Protein AF-A0A2M8G3W3-F1 (afdb_monomer_lite)

pLDDT: mean 79.7, std 11.63, range [44.34, 91.12]

Structure (mmCIF, N/CA/C/O backbone):
data_AF-A0A2M8G3W3-F1
#
_entry.id   AF-A0A2M8G3W3-F1
#
loop_
_atom_site.group_PDB
_atom_site.id
_atom_site.type_symbol
_atom_site.label_atom_id
_atom_site.label_alt_id
_atom_site.label_comp_id
_atom_site.label_asym_id
_atom_site.label_entity_id
_atom_site.label_seq_id
_atom_site.pdbx_PDB_ins_code
_atom_site.Cartn_x
_atom_site.Cartn_y
_atom_site.Cartn_z
_atom_site.occupancy
_atom_site.B_iso_or_equiv
_atom_site.auth_seq_id
_atom_site.auth_comp_id
_atom_site.auth_asym_id
_atom_site.auth_atom_id
_atom_site.pdbx_PDB_model_num
ATOM 1 N N . GLN A 1 1 ? 14.896 -8.008 -3.239 1.00 53.75 1 GLN A N 1
ATOM 2 C CA . GLN A 1 1 ? 14.441 -7.800 -1.847 1.00 53.75 1 GLN A CA 1
ATOM 3 C C . GLN A 1 1 ? 13.294 -6.799 -1.881 1.00 53.75 1 GLN A C 1
ATOM 5 O O . GLN A 1 1 ? 13.532 -5.660 -1.540 1.00 53.75 1 GLN A O 1
ATOM 10 N N . GLU A 1 2 ? 12.113 -7.124 -2.422 1.00 73.19 2 GLU A N 1
ATOM 11 C CA . GLU A 1 2 ? 11.238 -6.017 -2.873 1.00 73.19 2 GLU A CA 1
ATOM 12 C C . GLU A 1 2 ? 9.775 -6.174 -2.440 1.00 73.19 2 GLU A C 1
ATOM 14 O O . GLU A 1 2 ? 9.342 -5.462 -1.539 1.00 73.19 2 GLU A O 1
ATOM 19 N N . GLY A 1 3 ? 9.022 -7.141 -2.972 1.00 76.19 3 GLY A N 1
ATOM 20 C CA . GLY A 1 3 ? 7.580 -7.225 -2.685 1.00 76.19 3 GLY A CA 1
ATOM 21 C C . GLY A 1 3 ? 7.236 -7.705 -1.271 1.00 76.19 3 GLY A C 1
ATOM 22 O O . GLY A 1 3 ? 6.450 -7.073 -0.569 1.00 76.19 3 GLY A O 1
ATOM 23 N N . ASP A 1 4 ? 7.870 -8.788 -0.809 1.00 83.00 4 ASP A N 1
ATOM 24 C CA . ASP A 1 4 ? 7.575 -9.371 0.511 1.00 83.00 4 ASP A CA 1
ATOM 25 C C . ASP A 1 4 ? 7.965 -8.431 1.666 1.00 83.00 4 ASP A C 1
ATOM 27 O O . ASP A 1 4 ? 7.279 -8.362 2.686 1.00 83.00 4 ASP A O 1
ATOM 31 N N . PHE A 1 5 ? 9.047 -7.660 1.501 1.00 85.88 5 PHE A N 1
ATOM 32 C CA . PHE A 1 5 ? 9.438 -6.636 2.472 1.00 85.88 5 PHE A CA 1
ATOM 33 C C . PHE A 1 5 ? 8.398 -5.514 2.535 1.00 85.88 5 PHE A C 1
ATOM 35 O O . PHE A 1 5 ? 7.934 -5.196 3.631 1.00 85.88 5 PHE A O 1
ATOM 42 N N . ALA A 1 6 ? 7.976 -4.979 1.383 1.00 86.38 6 ALA A N 1
ATOM 43 C CA . ALA A 1 6 ? 6.940 -3.953 1.318 1.00 86.38 6 ALA A CA 1
ATOM 44 C C . ALA A 1 6 ? 5.634 -4.428 1.973 1.00 86.38 6 ALA A C 1
ATOM 46 O O . ALA A 1 6 ? 5.088 -3.736 2.836 1.00 86.38 6 ALA A O 1
ATOM 47 N N . LEU A 1 7 ? 5.187 -5.651 1.663 1.00 86.50 7 LEU A N 1
ATOM 48 C CA . LEU A 1 7 ? 4.017 -6.252 2.305 1.00 86.50 7 LEU A CA 1
ATOM 49 C C . LEU A 1 7 ? 4.169 -6.381 3.818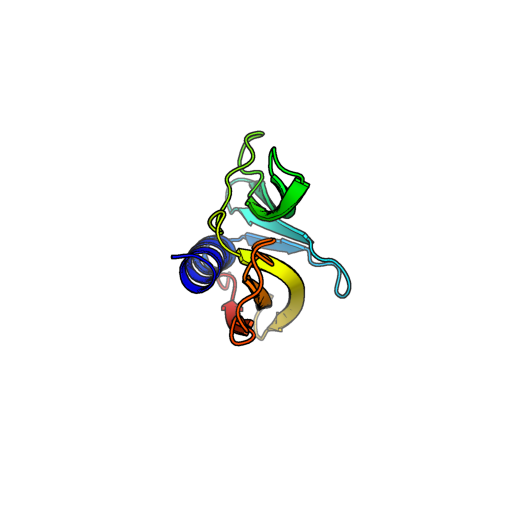 1.00 86.50 7 LEU A C 1
ATOM 51 O O . LEU A 1 7 ? 3.244 -6.043 4.555 1.00 86.50 7 LEU A O 1
ATOM 55 N N . ARG A 1 8 ? 5.316 -6.863 4.307 1.00 87.69 8 ARG A N 1
ATOM 56 C CA . ARG A 1 8 ? 5.551 -7.013 5.751 1.00 87.69 8 ARG A CA 1
ATOM 57 C C . ARG A 1 8 ? 5.548 -5.672 6.472 1.00 87.69 8 ARG A C 1
ATOM 59 O O . ARG A 1 8 ? 5.004 -5.602 7.574 1.00 87.69 8 ARG A O 1
ATOM 66 N N . GLN A 1 9 ? 6.130 -4.631 5.878 1.00 88.50 9 GLN A N 1
ATOM 67 C CA . GLN A 1 9 ? 6.126 -3.291 6.468 1.00 88.50 9 GLN A CA 1
ATOM 68 C C . GLN A 1 9 ? 4.714 -2.708 6.506 1.00 88.50 9 GLN A C 1
ATOM 70 O O . GLN A 1 9 ? 4.249 -2.335 7.584 1.00 88.50 9 GLN A O 1
ATOM 75 N N . MET A 1 10 ? 3.993 -2.729 5.382 1.00 89.06 10 MET A N 1
ATOM 76 C CA . MET A 1 10 ? 2.603 -2.264 5.329 1.00 89.06 10 MET A CA 1
ATOM 77 C C . MET A 1 10 ? 1.721 -3.029 6.323 1.00 89.06 10 MET A C 1
ATOM 79 O O . MET A 1 10 ? 1.024 -2.424 7.138 1.00 89.06 10 MET A O 1
ATOM 83 N N . ALA A 1 11 ? 1.815 -4.362 6.347 1.00 89.00 11 ALA A N 1
ATOM 84 C CA . ALA A 1 11 ? 1.055 -5.189 7.278 1.00 89.00 11 ALA A CA 1
ATOM 85 C C . ALA A 1 11 ? 1.401 -4.894 8.745 1.00 89.00 11 ALA A C 1
ATOM 87 O O . ALA A 1 11 ? 0.518 -4.879 9.603 1.00 89.00 11 ALA A O 1
ATOM 88 N N . ARG A 1 12 ? 2.674 -4.636 9.066 1.00 89.00 12 ARG A N 1
ATOM 89 C CA . ARG A 1 12 ? 3.083 -4.254 10.423 1.00 89.00 12 ARG A CA 1
ATOM 90 C C . ARG A 1 12 ? 2.426 -2.945 10.854 1.00 89.00 12 ARG A C 1
ATOM 92 O O . ARG A 1 12 ? 1.943 -2.873 11.983 1.00 89.00 12 ARG A O 1
ATOM 99 N N . VAL A 1 13 ? 2.408 -1.946 9.973 1.00 88.75 13 VAL A N 1
ATOM 100 C CA . VAL A 1 13 ? 1.819 -0.631 10.250 1.00 88.75 13 VAL A CA 1
ATOM 101 C C . VAL A 1 13 ? 0.300 -0.737 10.399 1.00 88.75 13 VAL A C 1
ATOM 103 O O . VAL A 1 13 ? -0.233 -0.313 11.421 1.00 88.75 13 VAL A O 1
ATOM 106 N N . ILE A 1 14 ? -0.386 -1.417 9.474 1.00 89.19 14 ILE A N 1
ATOM 107 C CA . ILE A 1 14 ? -1.843 -1.629 9.534 1.00 89.19 14 ILE A CA 1
ATOM 108 C C . ILE A 1 14 ? -2.260 -2.389 10.800 1.00 89.19 14 ILE A C 1
ATOM 110 O O . ILE A 1 14 ? -3.239 -2.030 11.451 1.00 89.19 14 ILE A O 1
ATOM 114 N N . ARG A 1 15 ? -1.503 -3.411 11.215 1.00 88.12 15 ARG A N 1
ATOM 115 C CA . ARG A 1 15 ? -1.808 -4.163 12.444 1.00 88.12 15 ARG A CA 1
ATOM 116 C C . ARG A 1 15 ? -1.777 -3.280 13.696 1.00 88.12 15 ARG A C 1
ATOM 118 O O . ARG A 1 15 ? -2.461 -3.580 14.671 1.00 88.12 15 ARG A O 1
ATOM 125 N N . GLY A 1 16 ? -0.956 -2.233 13.694 1.00 86.69 16 GLY A N 1
ATOM 126 C CA . GLY A 1 16 ? -0.865 -1.254 14.776 1.00 86.69 16 GLY A CA 1
ATOM 127 C C . GLY A 1 16 ? -1.812 -0.063 14.628 1.00 86.69 16 GLY A C 1
ATOM 128 O O . GLY A 1 16 ? -1.809 0.797 15.504 1.00 86.69 16 GLY A O 1
ATOM 129 N N . ALA A 1 17 ? -2.584 0.014 13.545 1.00 87.62 17 ALA A N 1
ATOM 130 C CA . ALA A 1 17 ? -3.428 1.157 13.243 1.00 87.62 17 ALA A CA 1
ATOM 131 C C . ALA A 1 17 ? -4.698 1.179 14.094 1.00 87.62 17 ALA A C 1
ATOM 133 O O . ALA A 1 17 ? -5.238 0.134 14.471 1.00 87.62 17 ALA A O 1
ATOM 134 N N . LYS A 1 18 ? -5.177 2.394 14.356 1.00 86.62 18 LYS A N 1
ATOM 135 C CA . LYS A 1 18 ? -6.509 2.636 14.906 1.00 86.62 18 LYS A CA 1
ATOM 136 C C . LYS A 1 18 ? -7.560 2.515 13.808 1.00 86.62 18 LYS A C 1
ATOM 138 O O . LYS A 1 18 ? -8.590 1.887 14.019 1.00 86.62 18 LYS A O 1
ATOM 143 N N . GLU A 1 19 ? -7.272 3.109 12.658 1.00 87.69 19 GLU A N 1
ATOM 144 C CA . GLU A 1 19 ? -8.173 3.165 11.516 1.00 87.69 19 GLU A CA 1
ATOM 145 C C . GLU A 1 19 ? -7.370 3.097 10.221 1.00 87.69 19 GLU A C 1
ATOM 147 O O . GLU A 1 19 ? -6.207 3.504 10.157 1.00 87.69 19 GLU A O 1
ATOM 152 N N . VAL A 1 20 ? -8.003 2.551 9.192 1.00 89.38 20 VAL A N 1
ATOM 153 C CA . VAL A 1 20 ? -7.481 2.506 7.839 1.00 89.38 20 VAL A CA 1
ATOM 154 C C . VAL A 1 20 ? -8.551 3.015 6.887 1.00 89.38 20 VAL A C 1
ATOM 156 O O . VAL A 1 20 ? -9.676 2.512 6.875 1.00 89.38 20 VAL A O 1
ATOM 159 N N . SER A 1 21 ? -8.183 4.005 6.082 1.00 88.81 21 SER A N 1
ATOM 160 C CA . SER A 1 21 ? -9.013 4.542 5.013 1.00 88.81 21 SER A CA 1
ATOM 161 C C . SER A 1 21 ? -8.478 4.055 3.677 1.00 88.81 21 SER A C 1
ATOM 163 O O . SER A 1 21 ? -7.301 4.236 3.355 1.00 88.81 21 SER A O 1
ATOM 165 N N . CYS A 1 22 ? -9.348 3.400 2.919 1.00 81.88 22 CYS A N 1
ATOM 166 C CA . CYS A 1 22 ? -8.999 2.772 1.657 1.00 81.88 22 CYS A CA 1
ATOM 167 C C . CYS A 1 22 ? -10.027 3.188 0.626 1.00 81.88 22 CYS A C 1
ATOM 169 O O . CYS A 1 22 ? -11.226 2.974 0.822 1.00 81.88 22 CYS A O 1
ATOM 171 N N . ASP A 1 23 ? -9.551 3.726 -0.485 1.00 79.25 23 ASP A N 1
ATOM 172 C CA . ASP A 1 23 ? -10.373 3.852 -1.671 1.00 79.25 23 ASP A CA 1
ATOM 173 C C . ASP A 1 23 ? -10.218 2.557 -2.477 1.00 79.25 23 ASP A C 1
ATOM 175 O O . ASP A 1 23 ? -9.115 2.144 -2.827 1.00 79.25 23 ASP A O 1
ATOM 179 N N . SER A 1 24 ? -11.333 1.862 -2.702 1.00 63.91 24 SER A N 1
ATOM 180 C CA . SER A 1 24 ? -11.364 0.470 -3.186 1.00 63.91 24 SER A CA 1
ATOM 181 C C . SER A 1 24 ? -10.788 0.292 -4.598 1.00 63.91 24 SER A C 1
ATOM 183 O O . SER A 1 24 ? -10.537 -0.838 -5.018 1.00 63.91 24 SER A O 1
ATOM 185 N N . ASN A 1 25 ? -10.588 1.397 -5.319 1.00 66.12 25 ASN A N 1
ATOM 186 C CA . ASN A 1 25 ? -9.999 1.447 -6.656 1.00 66.12 25 ASN A CA 1
ATOM 187 C C . ASN A 1 25 ? -8.737 2.319 -6.714 1.00 66.12 25 ASN A C 1
ATOM 189 O O . ASN A 1 25 ? -8.360 2.763 -7.795 1.00 66.12 25 ASN A O 1
ATOM 193 N N . SER A 1 26 ? -8.117 2.595 -5.568 1.00 73.25 26 SER A N 1
ATOM 194 C CA . SER A 1 26 ? -6.925 3.429 -5.493 1.00 73.25 26 SER A CA 1
ATOM 195 C C . SER A 1 26 ? -5.685 2.605 -5.177 1.00 73.25 26 SER A C 1
ATOM 197 O O . SER A 1 26 ? -5.717 1.656 -4.387 1.00 73.25 26 SER A O 1
ATOM 199 N N . ASP A 1 27 ? -4.568 3.045 -5.745 1.00 81.81 27 ASP A N 1
ATOM 200 C CA . ASP A 1 27 ? -3.225 2.541 -5.461 1.00 81.81 27 ASP A CA 1
ATOM 201 C C . ASP A 1 27 ? -2.665 3.158 -4.164 1.00 81.81 27 ASP A C 1
ATOM 203 O O . ASP A 1 27 ? -1.461 3.120 -3.908 1.00 81.81 27 ASP A O 1
ATOM 207 N N . LEU A 1 28 ? -3.536 3.772 -3.355 1.00 88.12 28 LEU A N 1
ATOM 208 C CA . LEU A 1 28 ? -3.218 4.482 -2.128 1.00 88.12 28 LEU A CA 1
ATOM 209 C C . LEU A 1 28 ? -4.083 3.998 -0.964 1.00 88.12 28 LEU A C 1
ATOM 211 O O . LEU A 1 28 ? -5.282 3.746 -1.098 1.00 88.12 28 LEU A O 1
ATOM 215 N N . ILE A 1 29 ? -3.465 3.943 0.211 1.00 90.44 29 ILE A N 1
ATOM 216 C CA . ILE A 1 29 ? -4.132 3.697 1.485 1.00 90.44 29 ILE A CA 1
ATOM 217 C C . ILE A 1 29 ? -3.604 4.667 2.538 1.00 90.44 29 ILE A C 1
ATOM 219 O O . ILE A 1 29 ? -2.397 4.907 2.626 1.00 90.44 29 ILE A O 1
ATOM 223 N N . THR A 1 30 ? -4.505 5.186 3.367 1.00 91.12 30 THR A N 1
ATOM 224 C CA . THR A 1 30 ? -4.148 6.023 4.514 1.00 91.12 30 THR A CA 1
ATOM 225 C C . THR A 1 30 ? -4.334 5.220 5.788 1.00 91.12 30 THR A C 1
ATOM 227 O O . THR A 1 30 ? -5.412 4.694 6.065 1.00 91.12 30 THR A O 1
ATOM 230 N N . VAL A 1 31 ? -3.272 5.122 6.579 1.00 90.19 31 VAL A N 1
ATOM 231 C CA . VAL A 1 31 ? -3.259 4.397 7.844 1.00 90.19 31 VAL A CA 1
ATOM 232 C C . VAL A 1 31 ? -3.125 5.388 8.989 1.00 90.19 31 VAL A C 1
ATOM 234 O O . VAL A 1 31 ? -2.100 6.054 9.123 1.00 90.19 31 VAL A O 1
ATOM 237 N N . THR A 1 32 ? -4.133 5.447 9.854 1.00 90.31 32 THR A N 1
ATOM 238 C CA . THR A 1 32 ? -4.132 6.312 11.034 1.00 90.31 32 THR A CA 1
ATOM 239 C C . THR A 1 32 ? -3.677 5.511 12.250 1.00 90.31 32 THR A C 1
ATOM 241 O O . THR A 1 32 ? -4.337 4.573 12.714 1.00 90.31 32 THR A O 1
ATOM 244 N N . GLY A 1 33 ? -2.513 5.872 12.783 1.00 86.31 33 GLY A N 1
ATOM 245 C CA . GLY A 1 33 ? -1.943 5.281 13.987 1.00 86.31 33 GLY A CA 1
ATOM 246 C C . GLY A 1 33 ? -2.714 5.652 15.256 1.00 86.31 33 GLY A C 1
ATOM 247 O O . GLY A 1 33 ? -3.535 6.567 15.293 1.00 86.31 33 GLY A O 1
ATOM 248 N N . THR A 1 34 ? -2.428 4.950 16.352 1.00 83.81 34 THR A N 1
ATOM 249 C CA . THR A 1 34 ? -3.127 5.150 17.635 1.00 83.81 34 THR A CA 1
ATOM 250 C C . THR A 1 34 ? -2.881 6.513 18.278 1.00 83.81 34 THR A C 1
ATOM 252 O O . THR A 1 34 ? -3.699 6.954 19.080 1.00 83.81 34 THR A O 1
ATOM 255 N N . SER A 1 35 ? -1.772 7.176 17.942 1.00 83.62 35 SER A N 1
ATOM 256 C CA . SER A 1 35 ? -1.448 8.539 18.388 1.00 83.62 35 SER A CA 1
ATOM 257 C C . SER A 1 35 ? -1.928 9.626 17.416 1.00 83.62 35 SER A C 1
ATOM 259 O O . SER A 1 35 ? -1.618 10.793 17.628 1.00 83.62 35 SER A O 1
ATOM 261 N N . GLY A 1 36 ? -2.698 9.267 16.380 1.00 82.25 36 GLY A N 1
ATOM 262 C CA . GLY A 1 36 ? -3.262 10.209 15.405 1.00 82.25 36 GLY A CA 1
ATOM 263 C C . GLY A 1 36 ? -2.330 10.583 14.250 1.00 82.25 36 GLY A C 1
ATOM 264 O O . GLY A 1 36 ? -2.699 11.407 13.427 1.00 82.25 36 GLY A O 1
ATOM 265 N N . GLN A 1 37 ? -1.143 9.982 14.170 1.00 86.50 37 GLN A N 1
ATOM 266 C CA . GLN A 1 37 ? -0.262 10.104 13.012 1.00 86.50 37 GLN A CA 1
ATOM 267 C C . GLN A 1 37 ? -0.859 9.385 11.803 1.00 86.50 37 GLN A C 1
ATOM 269 O O . GLN A 1 37 ? -1.393 8.283 11.941 1.00 86.50 37 GLN A O 1
ATOM 274 N N . GLU A 1 38 ? -0.713 9.975 10.625 1.00 88.62 38 GLU A N 1
ATOM 275 C CA . GLU A 1 38 ? -1.139 9.376 9.364 1.00 88.62 38 GLU A CA 1
ATOM 276 C C . GLU A 1 38 ? 0.080 8.888 8.588 1.00 88.62 38 GLU A C 1
ATOM 278 O O . GLU A 1 38 ? 1.112 9.556 8.525 1.00 88.62 38 GLU A O 1
ATOM 283 N N . ILE A 1 39 ? -0.028 7.684 8.038 1.00 89.75 39 ILE A N 1
ATOM 284 C CA . ILE A 1 39 ? 0.967 7.093 7.151 1.00 89.75 39 ILE A CA 1
ATOM 285 C C . ILE A 1 39 ? 0.242 6.735 5.867 1.00 89.75 39 ILE A C 1
ATOM 287 O O . ILE A 1 39 ? -0.675 5.912 5.877 1.00 89.75 39 ILE A O 1
ATOM 291 N N . VAL A 1 40 ? 0.664 7.343 4.767 1.00 90.50 40 VAL A N 1
ATOM 292 C CA . VAL A 1 40 ? 0.121 7.054 3.444 1.00 90.50 40 VAL A CA 1
ATOM 293 C C . VAL A 1 40 ? 1.049 6.072 2.750 1.00 90.50 40 VAL A C 1
ATOM 295 O O . VAL A 1 40 ? 2.247 6.331 2.655 1.00 90.50 40 VAL A O 1
ATOM 298 N N . PHE A 1 41 ? 0.509 4.953 2.271 1.00 91.00 41 PHE A N 1
ATOM 299 C CA . PHE A 1 41 ? 1.218 4.086 1.334 1.00 91.00 41 PHE A CA 1
ATOM 300 C C . PHE A 1 41 ? 0.656 4.304 -0.060 1.00 91.00 41 PHE A C 1
ATOM 302 O O . PHE A 1 41 ? -0.561 4.297 -0.235 1.00 91.00 41 PHE A O 1
ATOM 309 N N . SER A 1 42 ? 1.534 4.484 -1.039 1.00 90.38 42 SER A N 1
ATOM 310 C CA . SER A 1 42 ? 1.152 4.726 -2.427 1.00 90.38 42 SER A CA 1
ATOM 311 C C . SER A 1 42 ? 2.226 4.248 -3.397 1.00 90.38 42 SER A C 1
ATOM 313 O O . SER A 1 42 ? 3.332 3.866 -2.998 1.00 90.38 42 SER A O 1
ATOM 315 N N . VAL A 1 43 ? 1.894 4.262 -4.686 1.00 89.31 43 VAL A N 1
ATOM 316 C CA . VAL A 1 43 ? 2.880 4.135 -5.759 1.00 89.31 43 VAL A CA 1
ATOM 317 C C . VAL A 1 43 ? 3.351 5.526 -6.164 1.00 89.31 43 VAL A C 1
ATOM 319 O O . VAL A 1 43 ? 2.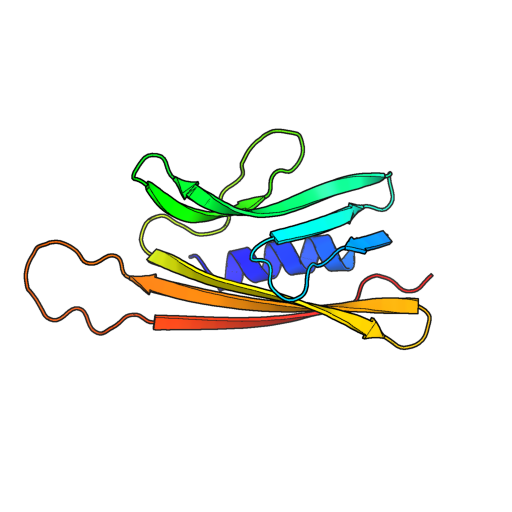544 6.366 -6.559 1.00 89.31 43 VAL A O 1
ATOM 322 N N . VAL A 1 44 ? 4.658 5.762 -6.090 1.00 88.69 44 VAL A N 1
ATOM 323 C CA . VAL A 1 44 ? 5.291 7.000 -6.562 1.00 88.69 44 VAL A CA 1
ATOM 324 C C . VAL A 1 44 ? 6.477 6.664 -7.468 1.00 88.69 44 VAL A C 1
ATOM 326 O O . VAL A 1 44 ? 7.149 5.653 -7.234 1.00 88.69 44 VAL A O 1
ATOM 329 N N . PRO A 1 45 ? 6.733 7.458 -8.522 1.00 86.25 45 PRO A N 1
ATOM 330 C CA . PRO A 1 45 ? 7.919 7.280 -9.346 1.00 86.25 45 PRO A CA 1
ATOM 331 C C . PRO A 1 45 ? 9.185 7.616 -8.546 1.00 86.25 45 PRO A C 1
ATOM 333 O O . PRO A 1 45 ? 9.181 8.542 -7.733 1.00 86.25 45 PRO A O 1
ATOM 336 N N . ASP A 1 46 ? 10.266 6.876 -8.777 1.00 83.25 46 ASP A N 1
ATOM 337 C CA . ASP A 1 46 ? 11.598 7.267 -8.314 1.00 83.25 46 ASP A CA 1
ATOM 338 C C . ASP A 1 46 ? 12.241 8.339 -9.205 1.00 83.25 46 ASP A C 1
ATOM 340 O O . ASP A 1 46 ? 11.641 8.812 -10.172 1.00 83.25 46 ASP A O 1
ATOM 344 N N . ASP A 1 47 ? 13.486 8.707 -8.890 1.00 82.00 47 ASP A N 1
ATOM 345 C CA . ASP A 1 47 ? 14.260 9.713 -9.630 1.00 82.00 47 ASP A CA 1
ATOM 346 C C . ASP A 1 47 ? 14.440 9.375 -11.123 1.00 82.00 47 ASP A C 1
ATOM 348 O O . ASP A 1 47 ? 14.689 10.266 -11.934 1.00 82.00 47 ASP A O 1
ATOM 352 N N . ASN A 1 48 ? 14.292 8.101 -11.502 1.00 81.44 48 ASN A N 1
ATOM 353 C CA . ASN A 1 48 ? 14.381 7.630 -12.883 1.00 81.44 48 ASN A CA 1
ATOM 354 C C . ASN A 1 48 ? 12.998 7.444 -13.537 1.00 81.44 48 ASN A C 1
ATOM 356 O O . ASN A 1 48 ? 12.916 7.006 -14.685 1.00 81.44 48 ASN A O 1
ATOM 360 N N . GLY A 1 49 ? 11.912 7.780 -12.834 1.00 81.62 49 GLY A N 1
ATOM 361 C CA . GLY A 1 49 ? 10.538 7.666 -13.316 1.00 81.62 49 GLY A CA 1
ATOM 362 C C . GLY A 1 49 ? 9.896 6.292 -13.109 1.00 81.62 49 GLY A C 1
ATOM 363 O O . GLY A 1 49 ? 8.801 6.067 -13.626 1.00 81.62 49 GLY A O 1
ATOM 364 N N . PHE A 1 50 ? 10.527 5.374 -12.369 1.00 84.44 50 PHE A N 1
ATOM 365 C CA . PHE A 1 50 ? 9.997 4.022 -12.179 1.00 84.44 50 PHE A CA 1
ATOM 366 C C . PHE A 1 50 ? 9.027 3.947 -10.996 1.00 84.44 50 PHE A C 1
ATOM 368 O O . PHE A 1 50 ? 9.387 4.361 -9.891 1.00 84.44 50 PHE A O 1
ATOM 375 N N . PRO A 1 51 ? 7.814 3.389 -11.177 1.00 87.44 51 PRO A N 1
ATOM 376 C CA . PRO A 1 51 ? 6.822 3.316 -10.112 1.00 87.44 51 PRO A CA 1
ATOM 377 C C . PRO A 1 51 ? 7.259 2.335 -9.019 1.00 87.44 51 PRO A C 1
ATOM 379 O O . PRO A 1 51 ? 7.528 1.159 -9.281 1.00 87.44 51 PRO A O 1
ATOM 382 N N . ARG A 1 52 ? 7.302 2.809 -7.772 1.00 88.25 52 ARG A N 1
ATOM 383 C CA . ARG A 1 52 ? 7.707 2.039 -6.588 1.00 88.25 52 ARG A CA 1
ATOM 384 C C . ARG A 1 52 ? 6.722 2.246 -5.447 1.00 88.25 52 ARG A C 1
ATOM 386 O O . ARG A 1 52 ? 6.097 3.298 -5.342 1.00 88.25 52 ARG A O 1
ATOM 393 N N . VAL A 1 53 ? 6.601 1.249 -4.567 1.00 88.69 53 VAL A N 1
ATOM 394 C CA . VAL A 1 53 ? 5.797 1.411 -3.348 1.00 88.69 53 VAL A CA 1
ATOM 395 C C . VAL A 1 53 ? 6.578 2.305 -2.402 1.00 88.69 53 VAL A C 1
ATOM 397 O O . VAL A 1 53 ? 7.728 1.998 -2.079 1.00 88.69 53 VAL A O 1
ATOM 400 N N . ALA A 1 54 ? 5.946 3.365 -1.922 1.00 88.88 54 ALA A N 1
ATOM 401 C CA . ALA A 1 54 ? 6.506 4.233 -0.909 1.00 88.88 54 ALA A CA 1
ATOM 402 C C . ALA A 1 54 ? 5.544 4.432 0.258 1.00 88.88 54 ALA A C 1
ATOM 404 O O . ALA A 1 54 ? 4.337 4.212 0.150 1.00 88.88 54 ALA A O 1
ATOM 405 N N . SER A 1 55 ? 6.111 4.850 1.383 1.00 88.62 55 SER A N 1
ATOM 406 C CA . SER A 1 55 ? 5.369 5.365 2.523 1.00 88.62 55 SER A CA 1
ATOM 407 C C . SER A 1 55 ? 5.760 6.812 2.791 1.00 88.62 55 SER A C 1
ATOM 409 O O . SER A 1 55 ? 6.947 7.079 2.986 1.00 88.62 55 SER A O 1
ATOM 411 N N . ASP A 1 56 ? 4.780 7.707 2.870 1.00 82.69 56 ASP A N 1
ATOM 412 C CA . ASP A 1 56 ? 4.966 9.101 3.289 1.00 82.69 56 ASP A CA 1
ATOM 413 C C . ASP A 1 56 ? 4.786 9.230 4.808 1.00 82.69 56 ASP A C 1
ATOM 415 O O . ASP A 1 56 ? 3.872 9.874 5.324 1.00 82.69 56 ASP A O 1
ATOM 419 N N . SER A 1 57 ? 5.614 8.514 5.569 1.00 65.31 57 SER A N 1
ATOM 420 C CA . SER A 1 57 ? 5.622 8.691 7.018 1.00 65.31 57 SER A CA 1
ATOM 421 C C . SER A 1 57 ? 6.416 9.952 7.356 1.00 65.31 57 SER A C 1
ATOM 423 O O . SER A 1 57 ? 7.630 9.967 7.168 1.00 65.31 57 SER A O 1
ATOM 425 N N . ASN A 1 58 ? 5.759 10.957 7.937 1.00 57.25 58 ASN A N 1
ATOM 426 C CA . ASN A 1 58 ? 6.385 12.181 8.453 1.00 57.25 58 ASN A CA 1
ATOM 427 C C . ASN A 1 58 ? 7.041 13.099 7.400 1.00 57.25 58 ASN A C 1
ATOM 429 O O . ASN A 1 58 ? 8.017 13.772 7.725 1.00 57.25 58 ASN A O 1
ATOM 433 N N . SER A 1 59 ? 6.452 13.238 6.208 1.00 58.94 59 SER A N 1
ATOM 434 C CA . SER A 1 59 ? 6.891 14.167 5.141 1.00 58.94 59 SER A CA 1
ATOM 435 C C . SER A 1 59 ? 8.128 13.723 4.350 1.00 58.94 59 SER A C 1
ATOM 437 O O . SER A 1 59 ? 8.604 14.479 3.504 1.00 58.94 59 SER A O 1
ATOM 439 N N . ASP A 1 60 ? 8.627 12.510 4.607 1.00 71.31 60 ASP A N 1
ATOM 440 C CA . ASP A 1 60 ? 9.713 11.882 3.858 1.00 71.31 60 ASP A CA 1
ATOM 441 C C . ASP A 1 60 ? 9.194 10.633 3.129 1.00 71.31 60 ASP A C 1
ATOM 443 O O . ASP A 1 60 ? 8.666 9.694 3.740 1.00 71.31 60 ASP A O 1
ATOM 447 N N . ILE A 1 61 ? 9.405 10.593 1.810 1.00 76.38 61 ILE A N 1
ATOM 448 C CA . ILE A 1 61 ? 9.091 9.434 0.970 1.00 76.38 61 ILE A CA 1
ATOM 449 C C . ILE A 1 61 ? 10.110 8.329 1.255 1.00 76.38 61 ILE A C 1
ATOM 451 O O . ILE A 1 61 ? 11.287 8.435 0.912 1.00 76.38 61 ILE A O 1
ATOM 455 N N . ASN A 1 62 ? 9.643 7.229 1.842 1.00 85.81 62 ASN A N 1
ATOM 456 C CA . ASN A 1 62 ? 10.453 6.039 2.079 1.00 85.81 62 ASN A CA 1
ATOM 457 C C . ASN A 1 62 ? 10.050 4.920 1.117 1.00 85.81 62 ASN A C 1
ATOM 459 O O . ASN A 1 62 ? 8.958 4.361 1.230 1.00 85.81 62 ASN A O 1
ATOM 463 N N . PHE A 1 63 ? 10.936 4.569 0.184 1.00 88.00 63 PHE A N 1
ATOM 464 C CA . PHE A 1 63 ? 10.694 3.482 -0.765 1.00 88.00 63 PHE A CA 1
ATOM 465 C C . PHE A 1 63 ? 10.784 2.106 -0.093 1.00 88.00 63 PHE A C 1
ATOM 467 O O . PHE A 1 63 ? 11.762 1.784 0.581 1.00 88.00 63 PHE A O 1
ATOM 474 N N . LEU A 1 64 ? 9.762 1.278 -0.313 1.00 86.88 64 LEU A N 1
ATOM 475 C CA . LEU A 1 64 ? 9.632 -0.070 0.244 1.00 86.88 64 LEU A CA 1
ATOM 476 C C . LEU A 1 64 ? 9.990 -1.176 -0.756 1.00 86.88 64 LEU A C 1
ATOM 478 O O . LEU A 1 64 ? 10.319 -2.286 -0.344 1.00 86.88 64 LEU A O 1
ATOM 482 N N . THR A 1 65 ? 9.921 -0.901 -2.056 1.00 87.00 65 THR A N 1
ATOM 483 C CA . THR A 1 65 ? 10.438 -1.786 -3.113 1.00 87.00 65 THR A CA 1
ATOM 484 C C . THR A 1 65 ? 11.808 -1.296 -3.562 1.00 87.00 65 THR A C 1
ATOM 486 O O . THR A 1 65 ? 12.146 -0.138 -3.329 1.00 87.00 65 THR A O 1
ATOM 489 N N . GLY A 1 66 ? 12.629 -2.150 -4.168 1.00 82.62 66 GLY A N 1
ATOM 490 C CA . GLY A 1 66 ? 13.934 -1.738 -4.694 1.00 82.62 66 GLY A CA 1
ATOM 491 C C . GLY A 1 66 ? 13.804 -1.124 -6.088 1.00 82.62 66 GLY A C 1
ATOM 492 O O . GLY A 1 66 ? 12.719 -0.698 -6.479 1.00 82.62 66 GLY A O 1
ATOM 493 N N . THR A 1 67 ? 14.928 -1.000 -6.793 1.00 81.50 67 THR A N 1
ATOM 494 C CA . THR A 1 67 ? 15.020 -0.319 -8.098 1.00 81.50 67 THR A CA 1
ATOM 495 C C . THR A 1 67 ? 15.068 -1.283 -9.279 1.00 81.50 67 THR A C 1
ATOM 497 O O . THR A 1 67 ? 15.157 -0.828 -10.409 1.00 81.50 67 THR A O 1
ATOM 500 N N . MET A 1 68 ? 15.071 -2.601 -9.047 1.00 76.12 68 MET A N 1
ATOM 501 C CA . MET A 1 68 ? 15.229 -3.596 -10.119 1.00 76.12 68 MET A CA 1
ATOM 502 C C . MET A 1 68 ? 13.894 -4.035 -10.737 1.00 76.12 68 MET A C 1
ATOM 504 O O . MET A 1 68 ? 13.878 -4.715 -11.764 1.00 76.12 68 MET A O 1
ATOM 508 N N . ALA A 1 69 ? 12.777 -3.681 -10.101 1.00 77.75 69 ALA A N 1
ATOM 509 C CA . ALA A 1 69 ? 11.440 -4.018 -10.555 1.00 77.75 69 ALA A CA 1
ATOM 510 C C . ALA A 1 69 ? 10.479 -2.838 -10.375 1.00 77.75 69 ALA A C 1
ATOM 512 O O . ALA A 1 69 ? 10.544 -2.103 -9.390 1.00 77.75 69 ALA A O 1
ATOM 513 N N . GLU A 1 70 ? 9.564 -2.687 -11.325 1.00 85.00 70 GLU A N 1
ATOM 514 C CA . GLU A 1 70 ? 8.500 -1.690 -11.289 1.00 85.00 70 GLU A CA 1
ATOM 515 C C . GLU A 1 70 ? 7.212 -2.262 -10.683 1.00 85.00 70 GLU A C 1
ATOM 517 O O . GLU A 1 70 ? 6.870 -3.437 -10.862 1.00 85.00 70 GLU A O 1
ATOM 522 N N . VAL A 1 71 ? 6.474 -1.416 -9.966 1.00 88.06 71 VAL A N 1
ATOM 523 C CA . VAL A 1 71 ? 5.170 -1.744 -9.384 1.00 88.06 71 VAL A CA 1
ATOM 524 C C . VAL A 1 71 ? 4.076 -1.379 -10.377 1.00 88.06 71 VAL A C 1
ATOM 526 O O . VAL A 1 71 ? 3.971 -0.227 -10.780 1.00 88.06 71 VAL A O 1
ATOM 529 N N . THR A 1 72 ? 3.229 -2.340 -10.742 1.00 83.81 72 THR A N 1
ATOM 530 C CA . THR A 1 72 ? 2.192 -2.120 -11.776 1.00 83.81 72 THR A CA 1
ATOM 531 C C . THR A 1 72 ? 0.762 -2.387 -11.329 1.00 83.81 72 THR A C 1
ATOM 533 O O . THR A 1 72 ? -0.170 -2.052 -12.052 1.00 83.81 72 THR A O 1
ATOM 536 N N . ASN A 1 73 ? 0.556 -3.008 -10.167 1.00 84.94 73 ASN A N 1
ATOM 537 C CA . ASN A 1 73 ? -0.785 -3.345 -9.686 1.00 84.94 73 ASN A CA 1
ATOM 538 C C . ASN A 1 73 ? -0.816 -3.378 -8.157 1.00 84.94 73 ASN A C 1
ATOM 540 O O . ASN A 1 73 ? -0.933 -4.452 -7.566 1.00 84.94 73 ASN A O 1
ATOM 544 N N . LEU A 1 74 ? -0.605 -2.221 -7.522 1.00 86.81 74 LEU A N 1
ATOM 545 C CA . LEU A 1 74 ? -0.797 -2.074 -6.082 1.00 86.81 74 LEU A CA 1
ATOM 546 C C . LEU A 1 74 ? -2.278 -1.805 -5.824 1.00 86.81 74 LEU A C 1
ATOM 548 O O . LEU A 1 74 ? -2.795 -0.786 -6.248 1.00 86.81 74 LEU A O 1
ATOM 552 N N . ASN A 1 75 ? -2.959 -2.701 -5.123 1.00 88.38 75 ASN A N 1
ATOM 553 C CA . ASN A 1 75 ? -4.370 -2.542 -4.805 1.00 88.38 75 ASN A CA 1
ATOM 554 C C . ASN A 1 75 ? -4.622 -2.824 -3.326 1.00 88.38 75 ASN A C 1
ATOM 556 O O . ASN A 1 75 ? -4.117 -3.807 -2.766 1.00 88.38 75 ASN A O 1
ATOM 560 N N . PHE A 1 76 ? -5.450 -1.977 -2.721 1.00 88.38 76 PHE A N 1
ATOM 561 C CA . PHE A 1 76 ? -5.898 -2.118 -1.346 1.00 88.38 76 PHE A CA 1
ATOM 562 C C . PHE A 1 76 ? -7.401 -2.372 -1.308 1.00 88.38 76 PHE A C 1
ATOM 564 O O . PHE A 1 76 ? -8.200 -1.590 -1.818 1.00 88.38 76 PHE A O 1
ATOM 571 N N . LYS A 1 77 ? -7.803 -3.457 -0.646 1.00 87.81 77 LYS A N 1
ATOM 572 C CA . LYS A 1 77 ? -9.212 -3.745 -0.367 1.00 87.81 77 LYS A CA 1
ATOM 573 C C . LYS A 1 77 ? -9.434 -3.796 1.121 1.00 87.81 77 LYS A C 1
ATOM 575 O O . LYS A 1 77 ? -8.771 -4.562 1.815 1.00 87.81 77 LYS A O 1
ATOM 580 N N . CYS A 1 78 ? -10.384 -3.008 1.597 1.00 85.81 78 CYS A N 1
ATOM 581 C CA . CYS A 1 78 ? -10.675 -2.914 3.014 1.00 85.81 78 CYS A CA 1
ATOM 582 C C . CYS A 1 78 ? -12.094 -3.345 3.303 1.00 85.81 78 CYS A C 1
ATOM 584 O O . CYS A 1 78 ? -13.041 -2.950 2.628 1.00 85.81 78 CYS A O 1
ATOM 586 N N . TYR A 1 79 ? -12.221 -4.166 4.332 1.00 86.00 79 TYR A N 1
ATOM 587 C CA . TYR A 1 79 ? -13.481 -4.730 4.768 1.00 86.00 79 TYR A CA 1
ATOM 588 C C . TYR A 1 79 ? -13.596 -4.565 6.274 1.00 86.00 79 TYR A C 1
ATOM 590 O O . TYR A 1 79 ? -12.624 -4.749 7.007 1.00 86.00 79 TYR A O 1
ATOM 598 N N . LEU A 1 80 ? -14.794 -4.245 6.752 1.00 82.75 80 LEU A N 1
ATOM 599 C CA . LEU A 1 80 ? -15.081 -4.288 8.179 1.00 82.75 80 LEU A CA 1
ATOM 600 C C . LEU A 1 80 ? -15.185 -5.754 8.607 1.00 82.75 80 LEU A C 1
ATOM 602 O O . LEU A 1 80 ? -16.011 -6.514 8.102 1.00 82.75 80 LEU A O 1
ATOM 606 N N . GLY A 1 81 ? -14.303 -6.154 9.513 1.00 76.12 81 GLY A N 1
ATOM 607 C CA . GLY A 1 81 ? -14.314 -7.459 10.146 1.00 76.12 81 GLY A CA 1
ATOM 608 C C . GLY A 1 81 ? -15.287 -7.527 11.325 1.00 76.12 81 GLY A C 1
ATOM 609 O O . GLY A 1 81 ? -16.007 -6.583 11.665 1.00 76.12 81 GLY A O 1
ATOM 610 N N . GLN A 1 82 ? -15.319 -8.691 11.971 1.00 67.00 82 GLN A N 1
ATOM 611 C CA . GLN A 1 82 ? -16.145 -8.908 13.154 1.00 67.00 82 GLN A CA 1
ATOM 612 C C . GLN A 1 82 ? -15.553 -8.197 14.381 1.00 67.00 82 GLN A C 1
ATOM 614 O O . GLN A 1 82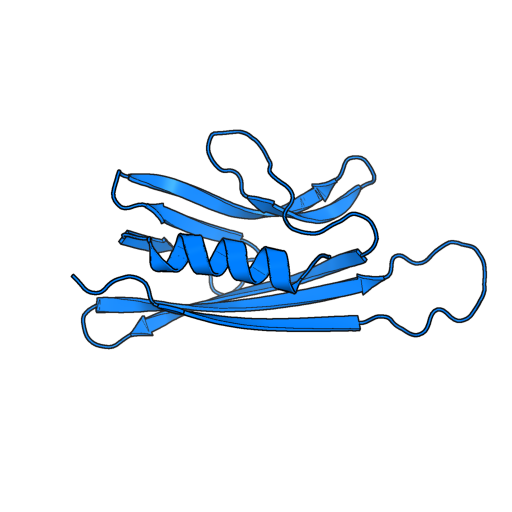 ? -14.388 -8.405 14.722 1.00 67.00 82 GLN A O 1
ATOM 619 N N . LYS A 1 83 ? -16.404 -7.458 15.109 1.00 72.88 83 LYS A N 1
ATOM 620 C CA . LYS A 1 83 ? -16.058 -6.641 16.294 1.00 72.88 83 LYS A CA 1
ATOM 621 C C . LYS A 1 83 ? -15.318 -5.328 15.987 1.00 72.88 83 LYS A C 1
ATOM 623 O O . LYS A 1 83 ? -14.498 -4.892 16.783 1.00 72.88 83 LYS A O 1
ATOM 628 N N . GLY A 1 84 ? -15.605 -4.695 14.848 1.00 73.44 84 GLY A N 1
ATOM 629 C CA . GLY A 1 84 ? -15.129 -3.335 14.551 1.00 73.44 84 GLY A CA 1
ATOM 630 C C . GLY A 1 84 ? -13.665 -3.233 14.112 1.00 73.44 84 GLY A C 1
ATOM 631 O O . GLY A 1 84 ? -13.162 -2.128 13.948 1.00 73.44 84 GLY A O 1
ATOM 632 N N . ASN A 1 85 ? -12.982 -4.360 13.889 1.00 80.19 85 ASN A N 1
ATOM 633 C CA . ASN A 1 85 ? -11.680 -4.365 13.227 1.00 80.19 85 ASN A CA 1
ATOM 634 C C . ASN A 1 85 ? -11.833 -4.138 11.716 1.00 80.19 85 ASN A C 1
ATOM 636 O O . ASN A 1 85 ? -12.863 -4.453 11.125 1.00 80.19 85 ASN A O 1
ATOM 640 N N . GLN A 1 86 ? -10.784 -3.637 11.073 1.00 84.25 86 GLN A N 1
ATOM 641 C CA . GLN A 1 86 ? -10.705 -3.506 9.621 1.00 84.25 86 GLN A CA 1
ATOM 642 C C . GLN A 1 86 ? -9.700 -4.520 9.089 1.00 84.25 86 GLN A C 1
ATOM 644 O O . GLN A 1 86 ? -8.579 -4.616 9.589 1.00 84.25 86 GLN A O 1
ATOM 649 N N . VAL A 1 87 ? -10.115 -5.297 8.095 1.00 86.75 87 VAL A N 1
ATOM 650 C CA . VAL A 1 87 ? -9.262 -6.226 7.359 1.00 86.75 87 VAL A CA 1
ATOM 651 C C . VAL A 1 87 ? -8.850 -5.556 6.060 1.00 86.75 87 VAL A C 1
ATOM 653 O O . VAL A 1 87 ? -9.704 -5.173 5.267 1.00 86.75 87 VAL A O 1
ATOM 656 N N . VAL A 1 88 ? -7.546 -5.440 5.848 1.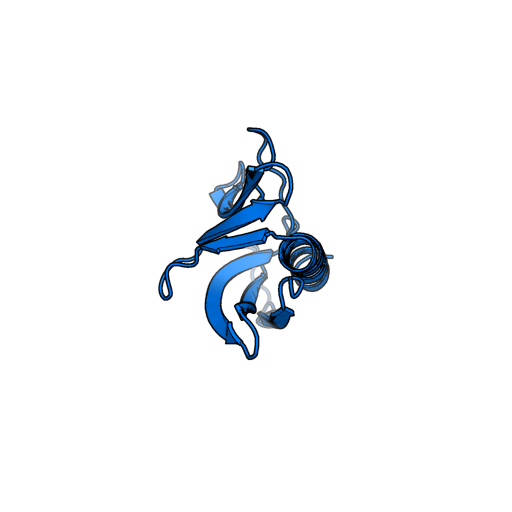00 87.38 88 VAL A N 1
ATOM 657 C CA . VAL A 1 88 ? -6.936 -4.875 4.648 1.00 87.38 88 VAL A CA 1
ATOM 658 C C . VAL A 1 88 ? -6.266 -5.998 3.877 1.00 87.38 88 VAL A C 1
ATOM 660 O O . VAL A 1 88 ? -5.335 -6.630 4.379 1.00 87.38 88 VAL A O 1
ATOM 663 N N . THR A 1 89 ? -6.729 -6.239 2.659 1.00 88.38 89 THR A N 1
ATOM 664 C CA . THR A 1 89 ? -6.043 -7.064 1.673 1.00 88.38 89 THR A CA 1
ATOM 665 C C . THR A 1 89 ? -5.184 -6.160 0.804 1.00 88.38 89 THR A C 1
ATOM 667 O O . THR A 1 89 ? -5.681 -5.212 0.203 1.00 88.38 89 THR A O 1
ATOM 670 N N . ILE A 1 90 ? -3.894 -6.464 0.746 1.00 88.56 90 ILE A N 1
ATOM 671 C CA . ILE A 1 90 ? -2.904 -5.757 -0.060 1.00 88.56 90 ILE A CA 1
ATOM 672 C C . ILE A 1 90 ? -2.489 -6.706 -1.165 1.00 88.56 90 ILE A C 1
ATOM 674 O O . ILE A 1 90 ? -2.065 -7.824 -0.869 1.00 88.56 90 ILE A O 1
ATOM 678 N N . THR A 1 91 ? -2.597 -6.263 -2.409 1.00 87.81 91 THR A N 1
ATOM 679 C CA . THR A 1 91 ? -2.072 -6.980 -3.574 1.00 87.81 91 THR A CA 1
ATOM 680 C C . THR A 1 91 ? -1.058 -6.082 -4.253 1.00 87.81 91 THR A C 1
ATOM 682 O O . THR A 1 91 ? -1.327 -4.899 -4.419 1.00 87.81 91 THR A O 1
ATOM 685 N N . LEU A 1 92 ? 0.108 -6.611 -4.612 1.00 87.12 92 LEU A N 1
ATOM 686 C CA . LEU A 1 92 ? 1.093 -5.886 -5.407 1.00 87.12 92 LEU A CA 1
ATOM 687 C C . LEU A 1 92 ? 1.698 -6.804 -6.461 1.00 87.12 92 LEU A C 1
ATOM 689 O O . LEU A 1 92 ? 1.955 -7.982 -6.203 1.00 87.12 92 LEU A O 1
ATOM 693 N N . LYS A 1 93 ? 1.967 -6.241 -7.635 1.00 87.88 93 LYS A N 1
ATOM 694 C CA . LYS A 1 93 ? 2.663 -6.918 -8.727 1.00 87.88 93 LYS A CA 1
ATOM 695 C C . LYS A 1 93 ? 3.952 -6.183 -9.059 1.00 87.88 93 LYS A C 1
ATOM 697 O O . LYS A 1 93 ? 3.914 -4.977 -9.308 1.00 87.88 93 LYS A O 1
ATOM 702 N N . LEU A 1 94 ? 5.054 -6.925 -9.072 1.00 85.81 94 LEU A N 1
ATOM 703 C CA . LEU A 1 94 ? 6.363 -6.464 -9.518 1.00 85.81 94 LEU A CA 1
ATOM 704 C C . LEU A 1 94 ? 6.683 -7.058 -10.883 1.00 85.81 94 LEU A C 1
ATOM 706 O O . LEU A 1 94 ? 6.575 -8.275 -11.052 1.00 85.81 94 LEU A O 1
ATOM 710 N N . ASN A 1 95 ? 7.111 -6.210 -11.814 1.00 83.25 95 ASN A N 1
ATOM 711 C CA . ASN A 1 95 ? 7.657 -6.629 -13.101 1.00 83.25 95 ASN A CA 1
ATOM 712 C C . ASN A 1 95 ? 9.134 -6.232 -13.176 1.00 83.25 95 ASN A C 1
ATOM 714 O O . ASN A 1 95 ? 9.484 -5.133 -12.750 1.00 83.25 95 ASN A O 1
ATOM 718 N N . ALA A 1 96 ? 10.002 -7.094 -13.711 1.00 76.25 96 ALA A N 1
ATOM 719 C CA . ALA A 1 96 ? 11.376 -6.679 -14.000 1.00 76.25 96 ALA A CA 1
ATOM 720 C C . ALA A 1 96 ? 11.396 -5.510 -14.987 1.00 76.25 96 ALA A C 1
ATOM 722 O O . ALA A 1 96 ? 10.574 -5.437 -15.905 1.00 76.25 96 ALA A O 1
ATOM 723 N N . GLN A 1 97 ? 12.363 -4.617 -14.794 1.00 69.38 97 GLN A N 1
ATOM 724 C CA . GLN A 1 97 ? 12.615 -3.552 -15.750 1.00 69.38 97 GLN A CA 1
ATOM 725 C C . GLN A 1 97 ? 13.081 -4.146 -17.086 1.00 69.38 97 GLN A C 1
ATOM 727 O O . GLN A 1 97 ? 13.982 -4.993 -17.086 1.00 69.38 97 GLN A O 1
ATOM 732 N N . PRO A 1 98 ? 12.521 -3.694 -18.222 1.00 59.34 98 PRO A N 1
ATOM 733 C CA . PRO A 1 98 ? 13.038 -4.064 -19.526 1.00 59.34 98 PRO A CA 1
ATOM 734 C C . PRO A 1 98 ? 14.413 -3.413 -19.703 1.00 59.34 98 PRO A C 1
ATOM 736 O O . PRO A 1 98 ? 14.517 -2.245 -20.072 1.00 59.34 98 PRO A O 1
ATOM 739 N N . ASP A 1 99 ? 15.482 -4.163 -19.438 1.00 57.03 99 ASP A N 1
ATOM 740 C CA . ASP A 1 99 ? 16.819 -3.736 -19.835 1.00 57.03 99 ASP A CA 1
ATOM 741 C C . ASP A 1 99 ? 16.849 -3.670 -21.366 1.00 57.03 99 ASP A C 1
ATOM 743 O O . ASP A 1 99 ? 16.528 -4.639 -22.057 1.00 57.03 99 ASP A O 1
ATOM 747 N N . GLY A 1 100 ? 17.240 -2.519 -21.916 1.00 51.25 100 GLY A N 1
ATOM 748 C CA . GLY A 1 100 ? 17.280 -2.243 -23.359 1.00 51.25 100 GLY A CA 1
ATOM 749 C C . GLY A 1 100 ? 18.276 -3.088 -24.175 1.00 51.25 100 GLY A C 1
ATOM 750 O O . GLY A 1 100 ? 18.612 -2.716 -25.297 1.00 51.25 100 GLY A O 1
ATOM 751 N N . GLY A 1 101 ? 18.774 -4.203 -23.642 1.00 46.06 101 GLY A N 1
ATOM 752 C CA . GLY A 1 101 ? 19.682 -5.132 -24.306 1.00 46.06 101 GLY A CA 1
ATOM 753 C C . GLY A 1 101 ? 19.004 -6.478 -24.521 1.00 46.06 101 GLY A C 1
ATOM 754 O O . GLY A 1 101 ? 18.836 -7.246 -23.582 1.00 46.06 101 GLY A O 1
ATOM 755 N N . GLY A 1 102 ? 18.624 -6.759 -25.768 1.00 49.88 102 GLY A N 1
ATOM 756 C CA . GLY A 1 102 ? 17.887 -7.954 -26.166 1.00 49.88 102 GLY A CA 1
ATOM 757 C C . GLY A 1 102 ? 18.540 -9.267 -25.739 1.00 49.88 102 GLY A C 1
ATOM 758 O O . GLY A 1 102 ? 19.375 -9.818 -26.443 1.00 49.88 102 GLY A O 1
ATOM 759 N N . GLN A 1 103 ? 18.064 -9.820 -24.638 1.00 44.34 103 GLN A N 1
ATOM 760 C CA . GLN A 1 103 ? 17.878 -11.249 -24.447 1.00 44.34 103 GLN A CA 1
ATOM 761 C C . GLN A 1 103 ? 16.516 -11.409 -23.792 1.00 44.34 103 GLN A C 1
ATOM 763 O O . GLN A 1 103 ? 16.056 -10.505 -23.101 1.00 44.34 103 GLN A O 1
ATOM 768 N N . VAL A 1 104 ? 15.840 -12.515 -24.087 1.00 52.69 104 VAL A N 1
ATOM 769 C CA . VAL A 1 104 ? 14.522 -12.848 -23.545 1.00 52.69 104 VAL A CA 1
ATOM 770 C C . VAL A 1 104 ? 14.631 -12.849 -22.019 1.00 52.69 104 VAL A C 1
ATOM 772 O O . VAL A 1 104 ? 14.998 -13.857 -21.424 1.00 52.69 104 VAL A O 1
ATOM 775 N N . GLN A 1 105 ? 14.375 -11.698 -21.392 1.00 50.12 105 GLN A N 1
ATOM 776 C CA . GLN A 1 105 ? 14.085 -11.621 -19.974 1.00 50.12 105 GLN A CA 1
ATOM 777 C C . GLN A 1 105 ? 12.830 -12.469 -19.826 1.00 50.12 105 GLN A C 1
ATOM 779 O O . GLN A 1 105 ? 11.767 -12.118 -20.348 1.00 50.12 105 GLN A O 1
ATOM 784 N N . GLU A 1 106 ? 12.965 -13.632 -19.191 1.00 50.38 106 GLU A N 1
ATOM 785 C CA . GLU A 1 106 ? 11.812 -14.315 -18.626 1.00 50.38 106 GLU A CA 1
ATOM 786 C C . GLU A 1 106 ? 10.992 -13.239 -17.919 1.00 50.38 106 GLU A C 1
ATOM 788 O O . GLU A 1 106 ? 11.558 -12.471 -17.140 1.00 50.38 106 GLU A O 1
ATOM 793 N N . GLN A 1 107 ? 9.709 -13.110 -18.272 1.00 56.03 107 GLN A N 1
ATOM 794 C CA . GLN A 1 107 ? 8.791 -12.172 -17.637 1.00 56.03 107 GLN A CA 1
ATOM 795 C C . GLN A 1 107 ? 8.845 -12.414 -16.127 1.00 56.03 107 GLN A C 1
ATOM 797 O O . GLN A 1 107 ? 8.147 -13.277 -15.598 1.00 56.03 107 GLN A O 1
ATOM 802 N N . PHE A 1 108 ? 9.716 -11.687 -15.430 1.00 61.44 108 PHE A N 1
ATOM 803 C CA . PHE A 1 108 ? 9.831 -11.750 -13.990 1.00 61.44 108 PHE A CA 1
ATOM 804 C C . PHE A 1 108 ? 8.638 -10.978 -13.470 1.00 61.44 108 PHE A C 1
ATOM 806 O O . PHE A 1 108 ? 8.654 -9.756 -13.356 1.00 61.44 108 PHE A O 1
ATOM 813 N N . VAL A 1 109 ? 7.566 -11.725 -13.270 1.00 70.38 109 VAL A N 1
ATOM 814 C CA . VAL A 1 109 ? 6.313 -11.250 -12.726 1.00 70.38 109 VAL A CA 1
ATOM 815 C C . VAL A 1 109 ? 6.170 -11.900 -11.367 1.00 70.38 109 VAL A C 1
ATOM 817 O O . VAL A 1 109 ? 6.047 -13.121 -11.263 1.00 70.38 109 VAL A O 1
ATOM 820 N N . GLN A 1 110 ? 6.188 -11.085 -10.320 1.00 72.12 110 GLN A N 1
ATOM 821 C CA . GLN A 1 110 ? 5.926 -11.548 -8.965 1.00 72.12 110 GLN A CA 1
ATOM 822 C C . GLN A 1 110 ? 4.677 -10.870 -8.429 1.00 72.12 110 GLN A C 1
ATOM 824 O O . GLN A 1 110 ? 4.620 -9.647 -8.308 1.00 72.12 110 GLN A O 1
ATOM 829 N N . GLU A 1 111 ? 3.677 -11.681 -8.109 1.00 79.44 111 GLU A N 1
ATOM 830 C CA . GLU A 1 111 ? 2.467 -11.240 -7.434 1.00 79.44 111 GLU A CA 1
ATOM 831 C C . GLU A 1 111 ? 2.577 -11.571 -5.951 1.00 79.44 111 GLU A C 1
ATO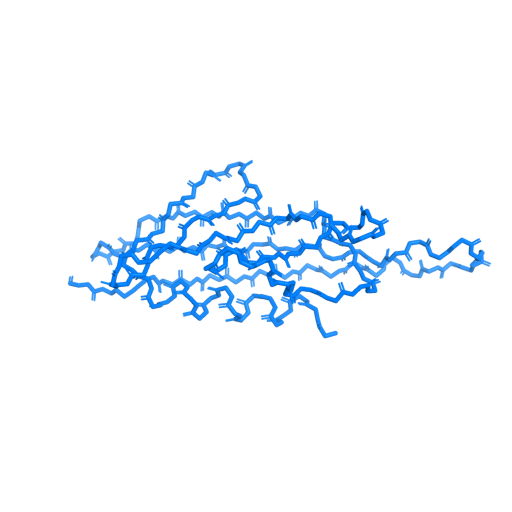M 833 O O . GLU A 1 111 ? 2.917 -12.692 -5.568 1.00 79.44 111 GLU A O 1
ATOM 838 N N . PHE A 1 112 ? 2.285 -10.585 -5.113 1.00 80.50 112 PHE A N 1
ATOM 839 C CA . PHE A 1 112 ? 2.243 -10.759 -3.677 1.00 80.50 112 PHE A CA 1
ATOM 840 C C . PHE A 1 112 ? 0.892 -10.304 -3.152 1.00 80.50 112 PHE A C 1
ATOM 842 O O . PHE A 1 112 ? 0.405 -9.232 -3.508 1.00 80.50 112 PHE A O 1
ATOM 849 N N . ALA A 1 113 ? 0.319 -11.101 -2.256 1.00 80.06 113 ALA A N 1
ATOM 850 C CA . ALA A 1 113 ? -0.921 -10.772 -1.580 1.00 80.06 113 ALA A CA 1
ATOM 851 C C . ALA A 1 113 ? -0.803 -11.060 -0.082 1.00 80.06 113 ALA A C 1
ATOM 853 O O . ALA A 1 113 ? -0.267 -12.090 0.330 1.00 80.06 113 ALA A O 1
ATOM 854 N N . THR A 1 114 ? -1.325 -10.163 0.749 1.00 81.12 114 THR A N 1
ATOM 855 C CA . THR A 1 114 ? -1.468 -10.402 2.189 1.00 81.12 114 THR A CA 1
ATOM 856 C C . THR A 1 114 ? -2.761 -9.802 2.707 1.00 81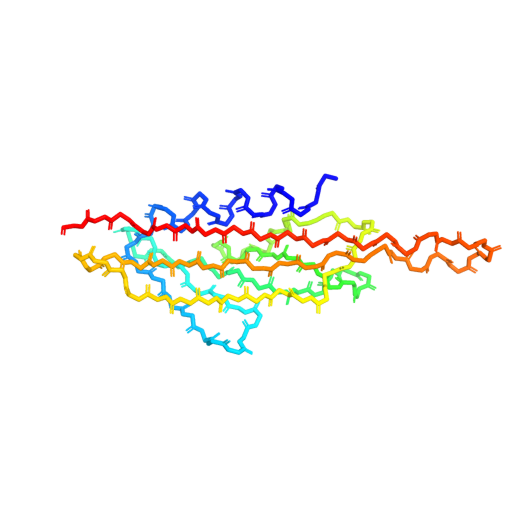.12 114 THR A C 1
ATOM 858 O O . THR A 1 114 ? -3.279 -8.846 2.138 1.00 81.12 114 THR A O 1
ATOM 861 N N . SER A 1 115 ? -3.293 -10.368 3.786 1.00 80.81 115 SER A N 1
ATOM 862 C CA . SER A 1 115 ? -4.449 -9.822 4.495 1.00 80.81 115 SER A CA 1
ATOM 863 C C . SER A 1 115 ? -4.092 -9.581 5.954 1.00 80.81 115 SER A C 1
ATOM 865 O O . SER A 1 115 ? -3.523 -10.450 6.618 1.00 80.81 115 SER A O 1
ATOM 867 N N . VAL A 1 116 ? -4.414 -8.395 6.463 1.00 83.06 116 VAL A N 1
ATOM 868 C CA . VAL A 1 116 ? -4.065 -7.965 7.818 1.00 83.06 116 VAL A CA 1
ATOM 869 C C . VAL A 1 116 ? -5.246 -7.279 8.496 1.00 83.06 116 VAL A C 1
ATOM 871 O O . VAL A 1 116 ? -5.970 -6.516 7.875 1.00 83.06 116 VAL A O 1
ATOM 874 N N . SER A 1 117 ? -5.441 -7.558 9.784 1.00 81.62 117 SER A N 1
ATOM 875 C CA . SER A 1 117 ? -6.463 -6.927 10.624 1.00 81.62 117 SER A CA 1
ATOM 876 C C . SER A 1 117 ? -5.848 -5.819 11.475 1.00 81.62 117 SER A C 1
ATOM 878 O O . SER A 1 117 ? -4.778 -6.030 12.054 1.00 81.62 117 SER A O 1
ATOM 880 N N . THR A 1 118 ? -6.559 -4.703 11.643 1.00 81.69 118 THR A N 1
ATOM 881 C CA . THR A 1 118 ? -6.301 -3.742 12.728 1.00 81.69 118 THR A CA 1
ATOM 882 C C . THR A 1 118 ? -6.562 -4.382 14.099 1.00 81.69 118 THR A C 1
ATOM 884 O O . THR A 1 118 ? -7.165 -5.462 14.193 1.00 81.69 118 THR A O 1
ATOM 887 N N . ARG A 1 119 ? -6.077 -3.756 15.181 1.00 75.38 119 ARG A N 1
ATOM 888 C CA . ARG A 1 119 ? -6.363 -4.212 16.552 1.00 75.38 119 ARG A CA 1
ATOM 889 C C . ARG A 1 119 ? -7.847 -4.040 16.880 1.00 75.38 119 ARG A C 1
ATOM 891 O O . ARG A 1 119 ? -8.446 -3.026 16.547 1.00 75.38 119 ARG A O 1
ATOM 898 N N . GLN A 1 120 ? -8.412 -5.034 17.565 1.00 65.62 120 GLN A N 1
ATOM 899 C CA . GLN A 1 120 ? -9.733 -4.921 18.182 1.00 65.62 120 GLN A CA 1
ATOM 900 C C . GLN A 1 120 ? -9.633 -4.017 19.416 1.00 65.62 120 GLN A C 1
ATOM 902 O O . GLN A 1 120 ? -8.691 -4.166 20.201 1.00 65.62 120 GLN A O 1
ATOM 907 N N . TYR A 1 121 ? -10.596 -3.107 19.559 1.00 57.03 121 TYR A N 1
ATOM 908 C CA . TYR A 1 121 ? -10.801 -2.274 20.744 1.00 57.03 121 TYR A CA 1
ATOM 909 C C . TYR A 1 121 ? -12.079 -2.694 21.463 1.00 57.03 121 TYR A C 1
ATOM 911 O O . TYR A 1 121 ? -13.065 -3.014 20.761 1.00 57.03 121 TYR A O 1
#

Radius of gyration: 15.28 Å; chains: 1; bounding box: 36×28×47 Å

Sequence (121 aa):
QEGDFALRQMARVIRGAKEVSCDSNSDLITVTGTSGQEIVFSVVPDDNGFPRVASDSNSDINFLTGTMAEVTNLNFKCYLGQKGNQVVTITLKLNAQPDGGGQVQEQFVQEFATSVSTRQY

Secondary structure (DSSP, 8-state):
--HHHHHHHHHHHHHTEEEEEE-TT-S-EEEEETTS-EEEEEEEE-TTS-EEEEEEETTEEEE-S-SSEEE---EEEEEE-TTS-EEEEEEEEEEE---SS-S-----EEEEEEEEEPPP-

Foldseek 3Di:
DFDVQLVVVVQVQQQQAPDKDFDQPFQKIWTQGPVRFIKMWHWDADPVGATFIWICGPNDTHGRGDDQWGKDDWGWDWDQDPQRKIKIKTKIWTFGDPDPDDDPPPGPIDIDIDIHIYDHD

Organism: NCBI:txid1974494